Protein AF-A0A6H9IV49-F1 (afdb_monomer)

Solvent-accessible surface area (backbone atoms only — not comparable to full-atom values): 7107 Å² total; per-residue (Å²): 137,86,84,79,85,86,80,87,81,85,78,94,78,75,66,89,79,78,78,74,77,83,64,82,50,48,78,43,42,94,46,52,67,46,39,29,51,70,88,40,80,50,78,67,78,40,34,30,19,74,44,78,72,102,45,67,70,43,37,40,38,37,30,14,86,69,86,61,71,66,53,58,54,31,34,75,68,59,47,68,39,47,37,38,42,36,31,70,88,72,56,72,49,77,44,65,23,29,40,76,45,78,49,72,46,95,90,68,30,34,34,41,31,34,35,65,109

Secondary structure (DSSP, 8-state):
-----------S------------PEE-GGGEEEEEETTEE---SEEEES-BSSSBSSEEEEEES---HHHHHHHHHTPPEEEEEEETTS-EEEEEEEEEEEEE-TTS-EEEEEE--

Sequence (117 aa):
MKVKNINKERSKYAGPIFVMMEGIGVDITQSMARIVVNGKDLPFISVRTSVWNQGPVNDLIVSTNERVEEFYQFMWSQVPVMLAMYFLQGADLMRFARIAGINQGVMGEYIYHFSWG

Foldseek 3Di:
DDDDDDDDDDDPDDDDPPPDDPQPWAWCQLFFDWKAKQNHTDDFPTKTANDDDVHHDWKIKGKAQDDDPVLVVQQVVQFWIWMWTATPVGDIDIAGWGFPDWDADPVRIIITMTTHD

Structure (mmCIF, N/CA/C/O backbone):
data_AF-A0A6H9IV49-F1
#
_entry.id   AF-A0A6H9IV49-F1
#
loop_
_atom_site.group_PDB
_atom_site.id
_atom_site.type_symbol
_atom_site.label_atom_id
_atom_site.label_alt_id
_atom_site.label_comp_id
_atom_site.label_asym_id
_atom_site.label_entity_id
_atom_site.label_seq_id
_atom_site.pdbx_PDB_ins_code
_atom_site.Cartn_x
_atom_site.Cartn_y
_atom_site.Cartn_z
_atom_site.occupancy
_atom_site.B_iso_or_equiv
_atom_site.auth_seq_id
_atom_site.auth_comp_id
_atom_site.auth_asym_id
_atom_site.auth_atom_id
_atom_site.pdbx_PDB_model_num
ATOM 1 N N . MET A 1 1 ? 30.803 14.832 41.354 1.00 40.09 1 MET A N 1
ATOM 2 C CA . MET A 1 1 ? 29.494 15.500 41.168 1.00 40.09 1 MET A CA 1
ATOM 3 C C . MET A 1 1 ? 28.494 14.440 40.714 1.00 40.09 1 MET A C 1
ATOM 5 O O . MET A 1 1 ? 28.733 13.804 39.699 1.00 40.09 1 MET A O 1
ATOM 9 N N . LYS A 1 2 ? 27.474 14.130 41.524 1.00 39.97 2 LYS A N 1
ATOM 10 C CA . LYS A 1 2 ? 26.540 13.008 41.307 1.00 39.97 2 LYS A CA 1
ATOM 11 C C . LYS A 1 2 ? 25.256 13.575 40.693 1.00 39.97 2 LYS A C 1
ATOM 13 O O . LYS A 1 2 ? 24.485 14.214 41.404 1.00 39.97 2 LYS A O 1
ATOM 18 N N . VAL A 1 3 ? 25.056 13.412 39.386 1.00 39.16 3 VAL A N 1
ATOM 19 C CA . VAL A 1 3 ? 23.852 13.910 38.701 1.00 39.16 3 VAL A CA 1
ATOM 20 C C . VAL A 1 3 ? 22.731 12.892 38.907 1.00 39.16 3 VAL A C 1
ATOM 22 O O . VAL A 1 3 ? 22.807 11.758 38.437 1.00 39.16 3 VAL A O 1
ATOM 25 N N . LYS A 1 4 ? 21.713 13.280 39.683 1.00 38.78 4 LYS A N 1
ATOM 26 C CA . LYS A 1 4 ? 20.470 12.521 39.853 1.00 38.78 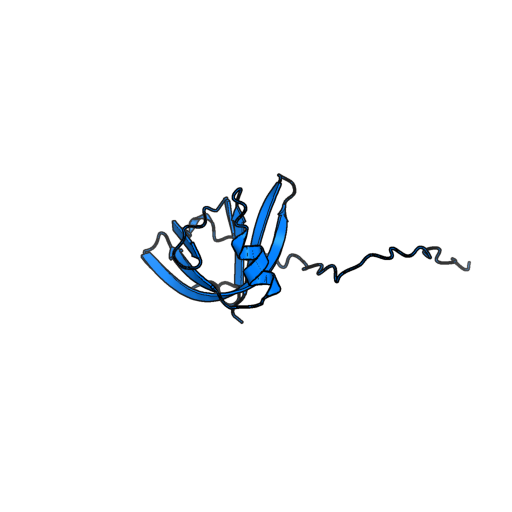4 LYS A CA 1
ATOM 27 C C . LYS A 1 4 ? 19.667 12.632 38.561 1.00 38.78 4 LYS A C 1
ATOM 29 O O . LYS A 1 4 ? 19.303 13.736 38.171 1.00 38.78 4 LYS A O 1
ATOM 34 N N . ASN A 1 5 ? 19.386 11.498 37.925 1.00 38.97 5 ASN A N 1
ATOM 35 C CA . ASN A 1 5 ? 18.523 11.464 36.755 1.00 38.97 5 ASN A CA 1
ATOM 36 C C . ASN A 1 5 ? 17.058 11.515 37.217 1.00 38.97 5 ASN A C 1
ATOM 38 O O . ASN A 1 5 ? 16.527 10.560 37.785 1.00 38.97 5 ASN A O 1
ATOM 42 N N . ILE A 1 6 ? 16.455 12.687 37.053 1.00 50.72 6 ILE A N 1
ATOM 43 C CA . ILE A 1 6 ? 15.051 12.997 37.313 1.00 50.72 6 ILE A CA 1
ATOM 44 C C . ILE A 1 6 ? 14.272 12.759 36.025 1.00 50.72 6 ILE A C 1
ATOM 46 O O . ILE A 1 6 ? 14.193 13.645 35.193 1.00 50.72 6 ILE A O 1
ATOM 50 N N . ASN A 1 7 ? 13.712 11.565 35.852 1.00 40.00 7 ASN A N 1
ATOM 51 C CA . ASN A 1 7 ? 12.562 11.362 34.969 1.00 40.00 7 ASN A CA 1
ATOM 52 C C . ASN A 1 7 ? 11.784 10.139 35.447 1.00 40.00 7 ASN A C 1
ATOM 54 O O . ASN A 1 7 ? 11.895 9.024 34.943 1.00 40.00 7 ASN A O 1
ATOM 58 N N . LYS A 1 8 ? 11.014 10.381 36.507 1.00 42.94 8 LYS A N 1
ATOM 59 C CA . LYS A 1 8 ? 9.913 9.539 36.949 1.00 42.94 8 LYS A CA 1
ATOM 60 C C . LYS A 1 8 ? 8.649 10.331 36.663 1.00 42.94 8 LYS A C 1
ATOM 62 O O . LYS A 1 8 ? 8.243 11.103 37.516 1.00 42.94 8 LYS A O 1
ATOM 67 N N . GLU A 1 9 ? 8.023 10.105 35.516 1.00 41.62 9 GLU A N 1
ATOM 68 C CA . GLU A 1 9 ? 6.578 10.279 35.392 1.00 41.62 9 GLU A CA 1
ATOM 69 C C . GLU A 1 9 ? 6.018 9.360 34.301 1.00 41.62 9 GLU A C 1
ATOM 71 O O . GLU A 1 9 ? 6.556 9.225 33.207 1.00 41.62 9 GLU A O 1
ATOM 76 N N . ARG A 1 10 ? 4.989 8.609 34.695 1.00 43.06 10 ARG A N 1
ATOM 77 C CA . ARG A 1 10 ? 4.367 7.512 33.954 1.00 43.06 10 ARG A CA 1
ATOM 78 C C . ARG A 1 10 ? 3.251 8.071 33.072 1.00 43.06 10 ARG A C 1
ATOM 80 O O . ARG A 1 10 ? 2.321 8.659 33.616 1.00 43.06 10 ARG A O 1
ATOM 87 N N . SER A 1 11 ? 3.250 7.759 31.776 1.00 38.19 11 SER A N 1
ATOM 88 C CA . SER A 1 11 ? 2.020 7.773 30.971 1.00 38.19 11 SER A CA 1
ATOM 89 C C . SER A 1 11 ? 1.368 6.388 31.029 1.00 38.19 11 SER A C 1
ATOM 91 O O . SER A 1 11 ? 2.007 5.380 30.736 1.00 38.19 11 SER A O 1
ATOM 93 N N . LYS A 1 12 ? 0.109 6.328 31.480 1.00 44.72 12 LYS A N 1
ATOM 94 C CA . LYS A 1 12 ? -0.660 5.097 31.758 1.00 44.72 12 LYS A CA 1
ATOM 95 C C . LYS A 1 12 ? -1.473 4.572 30.557 1.00 44.72 12 LYS A C 1
ATOM 97 O O . LYS A 1 12 ? -2.342 3.734 30.759 1.00 44.72 12 LYS A O 1
ATOM 102 N N . TYR A 1 13 ? -1.186 5.015 29.331 1.00 42.72 13 TYR A N 1
ATOM 103 C CA . TYR A 1 13 ? -1.923 4.603 28.121 1.00 42.72 13 TYR A CA 1
ATOM 104 C C . TYR A 1 13 ? -1.011 4.327 26.917 1.00 42.72 13 TYR A C 1
ATOM 106 O O . TYR A 1 13 ? -1.326 4.688 25.788 1.00 42.72 13 TYR A O 1
ATOM 114 N N . ALA A 1 14 ? 0.143 3.704 27.143 1.00 40.75 14 ALA A N 1
ATOM 115 C CA . ALA A 1 14 ? 1.018 3.302 26.051 1.00 40.75 14 ALA A CA 1
ATOM 116 C C . ALA A 1 14 ? 0.610 1.909 25.541 1.00 40.75 14 ALA A C 1
ATOM 118 O O . ALA A 1 14 ? 1.093 0.891 26.035 1.00 40.75 14 ALA A O 1
ATOM 119 N N . GLY A 1 15 ? -0.268 1.864 24.532 1.00 43.62 15 GLY A N 1
ATOM 120 C CA . GLY A 1 15 ? -0.145 0.809 23.520 1.00 43.62 15 GLY A CA 1
ATOM 121 C C . GLY A 1 15 ? 1.256 0.884 22.889 1.00 43.62 15 GLY A C 1
ATOM 122 O O . GLY A 1 15 ? 1.917 1.919 23.029 1.00 43.62 15 GLY A O 1
ATOM 123 N N . PRO A 1 16 ? 1.767 -0.182 22.251 1.00 34.53 16 PRO A N 1
ATOM 124 C CA . PRO A 1 16 ? 3.114 -0.156 21.697 1.00 34.53 16 PRO A CA 1
ATOM 125 C C . PRO A 1 16 ? 3.227 0.978 20.671 1.00 34.53 16 PRO A C 1
ATOM 127 O O . PRO A 1 16 ? 2.641 0.923 19.593 1.00 34.53 16 PRO A O 1
ATOM 130 N N . ILE A 1 17 ? 3.970 2.027 21.028 1.00 39.47 17 ILE A N 1
ATOM 131 C CA . ILE A 1 17 ? 4.418 3.042 20.081 1.00 39.47 17 ILE A CA 1
ATOM 132 C C . ILE A 1 17 ? 5.534 2.371 19.284 1.00 39.47 17 ILE A C 1
ATOM 134 O O . ILE A 1 17 ? 6.669 2.270 19.752 1.00 39.47 17 ILE A O 1
ATOM 138 N N . PHE A 1 18 ? 5.200 1.857 18.104 1.00 33.22 18 PHE A N 1
ATOM 139 C CA . PHE A 1 18 ? 6.198 1.412 17.141 1.00 33.22 18 PHE A CA 1
ATOM 140 C C . PHE A 1 18 ? 6.865 2.652 16.542 1.00 33.22 18 PHE A C 1
ATOM 142 O O . PHE A 1 18 ? 6.362 3.254 15.598 1.00 33.22 18 PHE A O 1
ATOM 149 N N . VAL A 1 19 ? 7.996 3.063 17.117 1.00 35.38 19 VAL A N 1
ATOM 150 C CA . VAL A 1 19 ? 8.890 4.038 16.484 1.00 35.38 19 VAL A CA 1
ATOM 151 C C . VAL A 1 19 ? 9.663 3.294 15.396 1.00 35.38 19 VAL A C 1
ATOM 153 O O . VAL A 1 19 ? 10.689 2.672 15.667 1.00 35.38 19 VAL A O 1
ATOM 156 N N . MET A 1 20 ? 9.146 3.308 14.169 1.00 42.91 20 MET A N 1
ATOM 157 C CA . MET A 1 20 ? 9.909 2.878 12.998 1.00 42.91 20 MET A CA 1
ATOM 158 C C . MET A 1 20 ? 10.981 3.944 12.745 1.00 42.91 20 MET A C 1
ATOM 160 O O . MET A 1 20 ? 10.652 5.082 12.418 1.00 42.91 20 MET A O 1
ATOM 164 N N . MET A 1 21 ? 12.261 3.610 12.941 1.00 39.28 21 MET A N 1
ATOM 165 C CA . MET A 1 21 ? 13.349 4.444 12.422 1.00 39.28 21 MET A CA 1
ATOM 166 C C . MET A 1 21 ? 13.143 4.557 10.911 1.00 39.28 21 MET A C 1
ATOM 168 O O . MET A 1 21 ? 13.089 3.530 10.236 1.00 39.28 21 MET A O 1
ATOM 172 N N . GLU A 1 22 ? 13.010 5.777 10.388 1.00 45.47 22 GLU A N 1
ATOM 173 C CA . GLU A 1 22 ? 13.010 6.035 8.948 1.00 45.47 22 GLU A CA 1
ATOM 174 C C . GLU A 1 22 ? 14.388 5.655 8.381 1.00 45.47 22 GLU A C 1
ATOM 176 O O . GLU A 1 22 ? 15.279 6.486 8.211 1.00 45.47 22 GLU A O 1
ATOM 181 N N . GLY A 1 23 ? 14.601 4.362 8.126 1.00 49.41 23 GLY A N 1
ATOM 182 C CA . GLY A 1 23 ? 15.605 3.924 7.169 1.00 49.41 23 GLY A CA 1
ATOM 183 C C . GLY A 1 23 ? 15.300 4.626 5.852 1.00 49.41 23 GLY A C 1
ATOM 184 O O . GLY A 1 23 ? 14.132 4.752 5.494 1.00 49.41 23 GLY A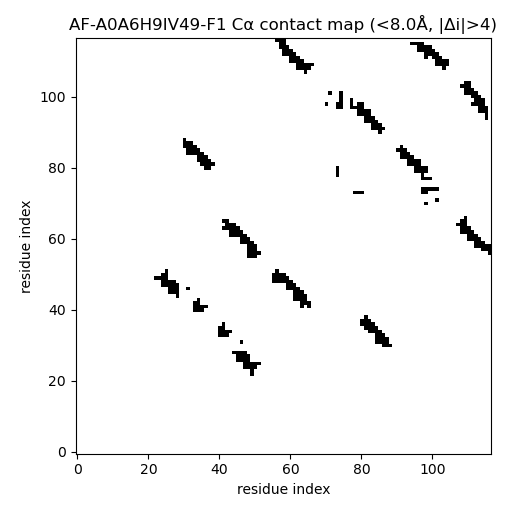 O 1
ATOM 185 N N . ILE A 1 24 ? 16.330 5.143 5.182 1.00 58.41 24 ILE A N 1
ATOM 186 C CA . ILE A 1 24 ? 16.219 5.924 3.944 1.00 58.41 24 ILE A CA 1
ATOM 187 C C . ILE A 1 24 ? 15.431 5.102 2.912 1.00 58.41 24 ILE A C 1
ATOM 189 O O . ILE A 1 24 ? 15.994 4.253 2.226 1.00 58.41 24 ILE A O 1
ATOM 193 N N . GLY A 1 25 ? 14.115 5.302 2.855 1.00 74.00 25 GLY A N 1
ATOM 194 C CA . GLY A 1 25 ? 13.239 4.601 1.928 1.00 74.00 25 GLY A CA 1
ATOM 195 C C . GLY A 1 25 ? 13.504 5.081 0.508 1.00 74.00 25 GLY A C 1
ATOM 196 O O . GLY A 1 25 ? 13.715 6.272 0.275 1.00 74.00 25 GLY A O 1
ATOM 197 N N . VAL A 1 26 ? 13.485 4.161 -0.449 1.00 91.25 26 VAL A N 1
ATOM 198 C CA . VAL A 1 26 ? 13.581 4.472 -1.874 1.00 91.25 26 VAL A CA 1
ATOM 199 C C . VAL A 1 26 ? 12.259 5.085 -2.316 1.00 91.25 26 VAL A C 1
ATOM 201 O O . VAL A 1 26 ? 11.219 4.428 -2.254 1.00 91.25 26 VAL A O 1
ATOM 204 N N . ASP A 1 27 ? 12.298 6.343 -2.752 1.00 94.81 27 ASP A N 1
ATOM 205 C CA . ASP A 1 27 ? 11.145 7.013 -3.349 1.00 94.81 27 ASP A CA 1
ATOM 206 C C . ASP A 1 27 ? 10.928 6.517 -4.778 1.00 94.81 27 ASP A C 1
ATOM 208 O O . ASP A 1 27 ? 11.799 6.648 -5.640 1.00 94.81 27 ASP A O 1
ATOM 212 N N . ILE A 1 28 ? 9.761 5.926 -5.014 1.00 94.19 28 ILE A N 1
ATOM 213 C CA . ILE A 1 28 ? 9.371 5.347 -6.301 1.00 94.19 28 ILE A CA 1
ATOM 214 C C . ILE A 1 28 ? 8.128 6.023 -6.875 1.00 94.19 28 ILE A C 1
ATOM 216 O O . ILE A 1 28 ? 7.556 5.528 -7.844 1.00 94.19 28 ILE A O 1
ATOM 220 N N . THR A 1 29 ? 7.719 7.169 -6.324 1.00 96.19 29 THR A N 1
ATOM 221 C CA . THR A 1 29 ? 6.489 7.879 -6.704 1.00 96.19 29 THR A CA 1
ATOM 222 C C . THR A 1 29 ? 6.403 8.102 -8.214 1.00 96.19 29 THR A C 1
ATOM 224 O O . THR A 1 29 ? 5.395 7.783 -8.831 1.00 96.19 29 THR A O 1
ATOM 227 N N . GLN A 1 30 ? 7.496 8.563 -8.832 1.00 94.06 30 GLN A N 1
ATOM 228 C CA . GLN A 1 30 ? 7.560 8.855 -10.272 1.00 94.06 30 GLN A CA 1
ATOM 229 C C . GLN A 1 30 ? 7.593 7.604 -11.163 1.00 94.06 30 GLN A C 1
ATOM 231 O O . GLN A 1 30 ? 7.519 7.719 -12.380 1.00 94.06 30 GLN A O 1
ATOM 236 N N . SER A 1 31 ? 7.744 6.412 -10.583 1.00 92.50 31 SER A N 1
ATOM 237 C CA . SER A 1 31 ? 7.684 5.142 -11.317 1.00 92.50 31 SER A CA 1
ATOM 238 C C . SER A 1 31 ? 6.299 4.498 -11.252 1.00 92.50 31 SER A C 1
ATOM 240 O O . SER A 1 31 ? 6.009 3.605 -12.048 1.00 92.50 31 SER A O 1
ATOM 242 N N . MET A 1 32 ? 5.446 4.936 -10.323 1.00 95.50 32 MET A N 1
ATOM 243 C CA . MET A 1 32 ? 4.130 4.359 -10.072 1.00 95.50 32 MET A CA 1
ATOM 244 C C . MET A 1 32 ? 3.068 5.008 -10.955 1.00 95.50 32 MET A C 1
ATOM 246 O O . MET A 1 32 ? 2.929 6.226 -10.991 1.00 95.50 32 MET A O 1
ATOM 250 N N . ALA A 1 33 ? 2.286 4.179 -11.640 1.00 96.31 33 ALA A N 1
ATOM 251 C CA . ALA A 1 33 ? 1.110 4.614 -12.385 1.00 96.31 33 ALA A CA 1
ATOM 252 C C . ALA A 1 33 ? -0.158 4.489 -11.534 1.00 96.31 33 ALA A C 1
ATOM 254 O O . ALA A 1 33 ? -1.017 5.367 -11.553 1.00 96.31 33 ALA A O 1
ATOM 255 N N . ARG A 1 34 ? -0.293 3.376 -10.801 1.00 97.38 34 ARG A N 1
ATOM 256 C CA . ARG A 1 34 ? -1.514 3.040 -10.060 1.00 97.38 34 ARG A CA 1
ATOM 257 C C . ARG A 1 34 ? -1.224 2.050 -8.936 1.00 97.38 34 ARG A C 1
ATOM 259 O O . ARG A 1 34 ? -0.398 1.151 -9.091 1.00 97.38 34 ARG A O 1
ATOM 266 N N . ILE A 1 35 ? -1.949 2.189 -7.830 1.00 98.00 35 ILE A N 1
ATOM 267 C CA . ILE A 1 35 ? -1.976 1.217 -6.733 1.00 98.00 35 ILE A CA 1
ATOM 268 C C . ILE A 1 35 ? -3.413 0.744 -6.553 1.00 98.00 35 ILE A C 1
ATOM 270 O O . ILE A 1 35 ? -4.336 1.555 -6.514 1.00 98.00 35 ILE A O 1
ATOM 274 N N . VAL A 1 36 ? -3.591 -0.571 -6.441 1.00 97.94 36 VAL A N 1
ATOM 275 C CA . VAL A 1 36 ? -4.893 -1.206 -6.237 1.00 97.94 36 VAL A CA 1
ATOM 276 C C . VAL A 1 36 ? -4.815 -2.132 -5.034 1.00 97.94 36 VAL A C 1
ATOM 278 O O . VAL A 1 36 ? -3.951 -3.007 -4.976 1.00 97.94 36 VAL A O 1
ATOM 281 N N . VAL A 1 37 ? -5.736 -1.973 -4.089 1.00 97.75 37 VAL A N 1
ATOM 282 C CA . VAL A 1 37 ? -5.840 -2.799 -2.884 1.00 97.75 37 VAL A CA 1
ATOM 283 C C . VAL A 1 37 ? -7.201 -3.483 -2.865 1.00 97.75 37 VAL A C 1
ATOM 285 O O . VAL A 1 37 ? -8.235 -2.821 -2.908 1.00 97.75 37 VAL A O 1
ATOM 288 N N . ASN A 1 38 ? -7.219 -4.817 -2.837 1.00 96.94 38 ASN A N 1
ATOM 289 C CA . ASN A 1 38 ? -8.436 -5.635 -2.927 1.00 96.94 38 ASN A CA 1
ATOM 290 C C . ASN A 1 38 ? -9.360 -5.228 -4.095 1.00 96.94 38 ASN A C 1
ATOM 292 O O . ASN A 1 38 ?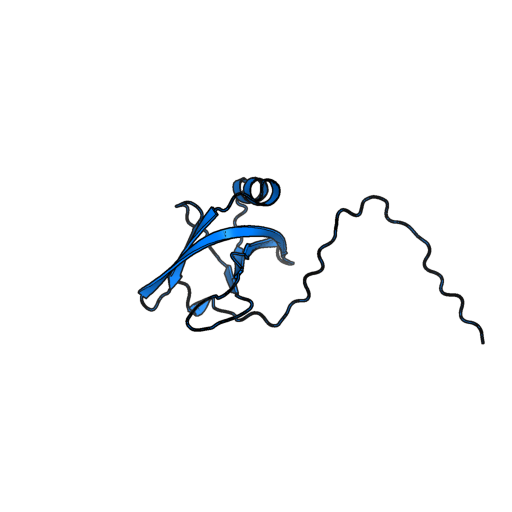 -10.581 -5.217 -3.968 1.00 96.94 38 ASN A O 1
ATOM 296 N N . GLY A 1 39 ? -8.770 -4.871 -5.239 1.00 95.50 39 GLY A N 1
ATOM 297 C CA . GLY A 1 39 ? -9.510 -4.455 -6.435 1.00 95.50 39 GLY A CA 1
ATOM 298 C C . GLY A 1 39 ? -10.010 -3.005 -6.423 1.00 95.50 39 GLY A C 1
ATOM 299 O O . GLY A 1 39 ? -10.629 -2.590 -7.398 1.00 95.50 39 GLY A O 1
ATOM 300 N N . LYS A 1 40 ? -9.736 -2.228 -5.369 1.00 96.50 40 LYS A N 1
ATOM 301 C CA . LYS A 1 40 ? -10.076 -0.802 -5.278 1.00 96.50 40 LYS A CA 1
ATOM 302 C C . LYS A 1 40 ? -8.840 0.065 -5.472 1.00 96.50 40 LYS A C 1
ATOM 304 O O . LYS A 1 40 ? -7.770 -0.261 -4.963 1.00 96.50 40 LYS A O 1
ATOM 309 N N . ASP A 1 41 ? -9.003 1.170 -6.184 1.00 97.25 41 ASP A N 1
ATOM 310 C CA . ASP A 1 41 ? -7.920 2.127 -6.389 1.00 97.25 41 ASP A CA 1
ATOM 311 C C . ASP A 1 41 ? -7.569 2.856 -5.105 1.00 97.25 41 A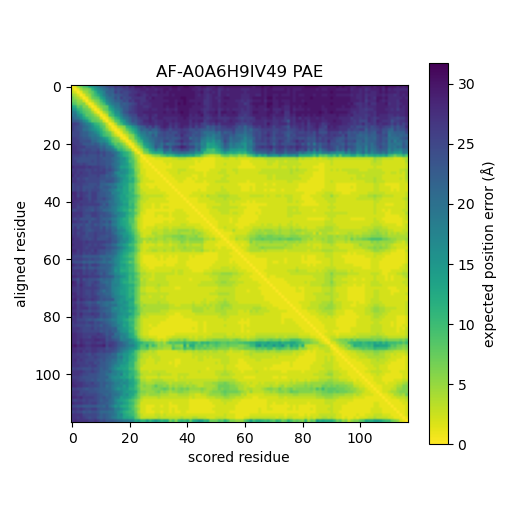SP A C 1
ATOM 313 O O . ASP A 1 41 ? -8.450 3.277 -4.361 1.00 97.25 41 ASP A O 1
ATOM 317 N N . LEU A 1 42 ? -6.267 2.998 -4.873 1.00 97.8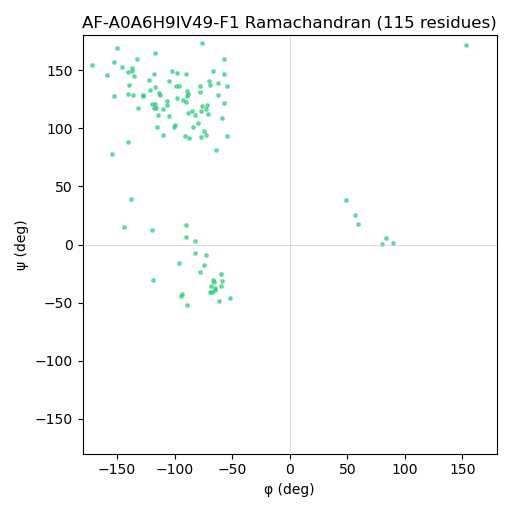1 42 LEU A N 1
ATOM 318 C CA . LEU A 1 42 ? -5.714 3.821 -3.815 1.00 97.81 42 LEU A CA 1
ATOM 319 C C . LEU A 1 42 ? -4.927 4.961 -4.467 1.00 97.81 42 LEU A C 1
ATOM 321 O O . LEU A 1 42 ? -3.792 4.746 -4.911 1.00 97.81 42 LEU A O 1
ATOM 325 N N . PRO A 1 43 ? -5.505 6.168 -4.549 1.00 97.25 43 PRO A N 1
ATOM 326 C CA . PRO A 1 43 ? -4.766 7.359 -4.934 1.00 97.25 43 PRO A CA 1
ATOM 327 C C . PRO A 1 43 ? -3.591 7.573 -3.984 1.00 97.25 43 PRO A C 1
ATOM 329 O O . PRO A 1 43 ? -3.689 7.270 -2.795 1.00 97.25 43 PRO A O 1
ATOM 332 N N . PHE A 1 44 ? -2.488 8.111 -4.492 1.00 97.44 44 PHE A N 1
ATOM 333 C CA . PHE A 1 44 ? -1.288 8.353 -3.700 1.00 97.44 44 PHE A CA 1
ATOM 334 C C . PHE A 1 44 ? -0.676 9.716 -4.019 1.00 97.44 44 PHE A C 1
ATOM 336 O O . PHE A 1 44 ? -0.761 10.217 -5.138 1.00 97.44 44 PHE A O 1
ATOM 343 N N . ILE A 1 45 ? -0.045 10.300 -3.006 1.00 97.19 45 ILE A N 1
ATOM 344 C CA . ILE A 1 45 ? 0.798 11.496 -3.091 1.00 97.19 45 ILE A CA 1
ATOM 345 C C . ILE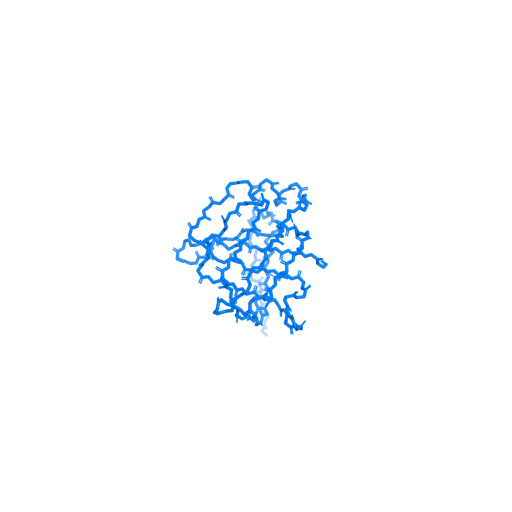 A 1 45 ? 2.252 11.065 -3.253 1.00 97.19 45 ILE A C 1
ATOM 347 O O . ILE A 1 45 ? 2.983 11.618 -4.071 1.00 97.19 45 ILE A O 1
ATOM 351 N N . SER A 1 46 ? 2.670 10.069 -2.470 1.00 96.56 46 SER A N 1
ATOM 352 C CA . SER A 1 46 ? 4.006 9.496 -2.546 1.00 96.56 46 SER A CA 1
ATOM 353 C C . SER A 1 46 ? 3.993 8.003 -2.260 1.00 96.56 46 SER A C 1
ATOM 355 O O . SER A 1 46 ? 3.116 7.481 -1.564 1.00 96.56 46 SER A O 1
ATOM 357 N N . VAL A 1 47 ? 4.977 7.316 -2.831 1.00 96.75 47 VAL A N 1
ATOM 358 C CA . VAL A 1 47 ? 5.158 5.874 -2.696 1.00 96.75 47 VAL A CA 1
ATOM 359 C C . VAL A 1 47 ? 6.628 5.589 -2.443 1.00 96.75 47 VAL A C 1
ATOM 361 O O . VAL A 1 47 ? 7.500 6.045 -3.186 1.00 96.75 47 VAL A O 1
ATOM 364 N N . ARG A 1 48 ? 6.907 4.822 -1.392 1.00 95.88 48 ARG A N 1
ATOM 365 C CA . ARG A 1 48 ? 8.259 4.427 -0.995 1.00 95.88 48 ARG A CA 1
ATOM 366 C C . ARG A 1 48 ? 8.338 2.931 -0.710 1.00 95.88 48 ARG A C 1
ATOM 368 O O . ARG A 1 48 ? 7.329 2.293 -0.434 1.00 95.88 48 ARG A O 1
ATOM 375 N N . THR A 1 49 ? 9.545 2.387 -0.746 1.00 94.12 49 THR A N 1
ATOM 376 C CA . THR A 1 49 ? 9.879 1.025 -0.292 1.00 94.12 49 THR A CA 1
ATOM 377 C C . THR A 1 49 ? 11.181 1.072 0.498 1.00 94.12 49 THR A C 1
ATOM 379 O O . THR A 1 49 ? 12.027 1.930 0.244 1.00 94.12 49 THR A O 1
ATOM 382 N N . SER A 1 50 ? 11.383 0.165 1.444 1.00 91.81 50 SER A N 1
ATOM 383 C CA . SER A 1 50 ? 12.642 0.049 2.184 1.00 91.81 50 SER A CA 1
ATOM 384 C C . SER A 1 50 ? 13.796 -0.439 1.309 1.00 91.81 50 SER A C 1
ATOM 386 O O . SER A 1 50 ? 14.930 0.002 1.479 1.00 91.81 50 SER A O 1
ATOM 388 N N . VAL A 1 51 ? 13.521 -1.338 0.360 1.00 90.25 51 VAL A N 1
ATOM 389 C CA . VAL A 1 51 ? 14.536 -1.960 -0.503 1.00 90.25 51 VAL A CA 1
ATOM 390 C C . VAL A 1 51 ? 14.020 -2.065 -1.935 1.00 90.25 51 VAL A C 1
ATOM 392 O O . VAL A 1 51 ? 12.873 -2.460 -2.169 1.00 90.25 51 VAL A O 1
ATOM 395 N N . TRP A 1 52 ? 14.893 -1.748 -2.895 1.00 87.50 52 TRP A N 1
ATOM 396 C CA . TRP A 1 52 ? 14.644 -1.908 -4.326 1.00 87.50 52 TRP A CA 1
ATOM 397 C C . TRP A 1 52 ? 15.634 -2.895 -4.946 1.00 87.50 52 TRP A C 1
ATOM 399 O O . TRP A 1 52 ? 16.837 -2.640 -4.981 1.00 87.50 52 TRP A O 1
ATOM 409 N N . ASN A 1 53 ? 15.124 -4.006 -5.474 1.00 86.12 53 ASN A N 1
ATOM 410 C CA . ASN A 1 53 ? 15.897 -4.956 -6.270 1.00 86.12 53 ASN A CA 1
ATOM 411 C C . ASN A 1 53 ? 15.033 -5.443 -7.437 1.00 86.12 53 ASN A C 1
ATOM 413 O O . ASN A 1 53 ? 14.286 -6.406 -7.296 1.00 86.12 53 ASN A O 1
ATOM 417 N N . GLN A 1 54 ? 15.082 -4.713 -8.559 1.00 83.50 54 GLN A N 1
ATOM 418 C CA . GLN A 1 54 ? 14.188 -4.900 -9.719 1.00 83.50 54 GLN A CA 1
ATOM 419 C C . GLN A 1 54 ? 12.687 -4.739 -9.389 1.00 83.50 54 GLN A C 1
ATOM 421 O O . GLN A 1 54 ? 11.824 -5.158 -10.155 1.00 83.50 54 GLN A O 1
ATOM 426 N N . GLY A 1 55 ? 12.384 -4.120 -8.249 1.00 85.88 55 GLY A N 1
ATOM 427 C CA . GLY A 1 55 ? 11.047 -3.934 -7.698 1.00 85.88 55 GLY A CA 1
ATOM 428 C C . GLY A 1 55 ? 11.089 -3.814 -6.167 1.00 85.88 55 GLY A C 1
ATOM 429 O O . GLY A 1 55 ? 12.148 -4.043 -5.565 1.00 85.88 55 GLY A O 1
ATOM 430 N N . PRO A 1 56 ? 9.962 -3.464 -5.519 1.00 89.31 56 PRO A N 1
ATOM 431 C CA . PRO A 1 56 ? 9.834 -3.479 -4.064 1.00 89.31 56 PRO A CA 1
ATOM 432 C C . PRO A 1 56 ? 10.003 -4.899 -3.512 1.00 89.31 56 PRO A C 1
ATOM 434 O O . PRO A 1 56 ? 9.358 -5.840 -3.984 1.00 89.31 56 PRO A O 1
ATOM 437 N N . VAL A 1 57 ? 10.879 -5.062 -2.518 1.00 90.69 57 VAL A N 1
ATOM 438 C CA . VAL A 1 57 ? 11.239 -6.394 -2.004 1.00 90.69 57 VAL A CA 1
ATOM 439 C C . VAL A 1 57 ? 10.314 -6.836 -0.872 1.00 90.69 57 VAL A C 1
ATOM 441 O O . VAL A 1 57 ? 9.738 -7.918 -0.963 1.00 90.69 57 VAL A O 1
ATOM 444 N N . ASN A 1 58 ? 10.142 -5.999 0.155 1.00 92.19 58 ASN A N 1
ATOM 445 C CA . ASN A 1 58 ? 9.508 -6.397 1.421 1.00 92.19 58 ASN A CA 1
ATOM 446 C C . ASN A 1 58 ? 8.234 -5.619 1.753 1.00 92.19 58 ASN A C 1
ATOM 448 O O . ASN A 1 58 ? 7.359 -6.142 2.447 1.00 92.19 58 ASN A O 1
ATOM 452 N N . ASP A 1 59 ? 8.155 -4.365 1.317 1.00 95.75 59 ASP A N 1
ATOM 453 C CA . ASP A 1 59 ? 7.121 -3.442 1.749 1.00 95.75 59 ASP A CA 1
ATOM 454 C C . ASP A 1 59 ? 6.757 -2.410 0.679 1.00 95.75 59 ASP A C 1
ATOM 456 O O . ASP A 1 59 ? 7.398 -2.275 -0.368 1.00 95.75 59 ASP A O 1
ATOM 460 N N . LEU A 1 60 ? 5.668 -1.702 0.964 1.00 96.75 60 LEU A N 1
ATOM 461 C CA . LEU A 1 60 ? 5.264 -0.492 0.273 1.00 96.75 60 LEU A CA 1
ATOM 462 C C . LEU A 1 60 ? 4.721 0.491 1.307 1.00 96.75 60 LEU A C 1
ATOM 464 O O . LEU A 1 60 ? 3.843 0.151 2.098 1.00 96.75 60 LEU A O 1
ATOM 468 N N . ILE A 1 61 ? 5.217 1.718 1.285 1.00 97.25 61 ILE A N 1
ATOM 469 C CA . ILE A 1 61 ? 4.737 2.814 2.120 1.00 97.25 61 ILE A CA 1
ATOM 470 C C . ILE A 1 61 ? 4.035 3.796 1.194 1.00 97.25 61 ILE A C 1
ATOM 472 O O . ILE A 1 61 ? 4.662 4.361 0.297 1.00 97.25 61 ILE A O 1
ATOM 476 N N . VAL A 1 62 ? 2.734 3.978 1.391 1.00 97.69 62 VAL A N 1
ATOM 477 C CA . VAL A 1 62 ? 1.887 4.804 0.529 1.00 97.69 62 VAL A CA 1
ATOM 478 C C . VAL A 1 62 ? 1.335 5.957 1.342 1.00 97.69 62 VAL A C 1
ATOM 480 O O . VAL A 1 62 ? 0.629 5.737 2.322 1.00 97.69 62 VAL A O 1
ATOM 483 N N . SER A 1 63 ? 1.637 7.178 0.921 1.00 97.81 63 SER A N 1
ATOM 484 C CA . SER A 1 63 ? 1.023 8.385 1.463 1.00 97.81 63 SER A CA 1
ATOM 485 C C . SER A 1 63 ? -0.138 8.827 0.579 1.00 97.81 63 SER A C 1
ATOM 487 O O . SER A 1 63 ? -0.011 8.835 -0.647 1.00 97.81 63 SER A O 1
ATOM 489 N N . THR A 1 64 ? -1.266 9.206 1.173 1.00 97.81 64 THR A N 1
ATOM 490 C CA . THR A 1 64 ? -2.473 9.630 0.460 1.00 97.81 64 THR A CA 1
ATOM 491 C C . THR A 1 64 ? -3.327 10.590 1.282 1.00 97.81 64 THR A C 1
ATOM 493 O O . THR A 1 64 ? -3.282 10.586 2.504 1.00 97.81 64 THR A O 1
ATOM 496 N N . ASN A 1 65 ? -4.160 11.394 0.624 1.00 97.06 65 ASN A N 1
ATOM 497 C CA . ASN A 1 65 ? -5.183 12.189 1.311 1.00 97.06 65 ASN A CA 1
ATOM 498 C C . ASN A 1 65 ? -6.454 11.379 1.613 1.00 97.06 65 ASN A C 1
ATOM 500 O O . ASN A 1 65 ? -7.354 11.880 2.286 1.00 97.06 65 ASN A O 1
ATOM 504 N N . GLU A 1 66 ? -6.556 10.145 1.116 1.00 95.62 66 GLU A N 1
ATOM 505 C CA . GLU A 1 66 ? -7.751 9.327 1.285 1.00 95.62 66 GLU A CA 1
ATOM 506 C C . GLU A 1 66 ? -7.673 8.433 2.515 1.00 95.62 66 GLU A C 1
ATOM 508 O O . GLU A 1 66 ? -6.781 7.597 2.656 1.00 95.62 66 GLU A O 1
ATOM 513 N N . ARG A 1 67 ? -8.675 8.568 3.387 1.00 95.31 67 ARG A N 1
ATOM 514 C CA . ARG A 1 67 ? -8.881 7.637 4.491 1.00 95.31 67 ARG A CA 1
ATOM 515 C C . ARG A 1 67 ? -9.689 6.434 4.020 1.00 95.31 67 ARG A C 1
ATOM 517 O O . ARG A 1 67 ? -10.881 6.552 3.745 1.00 95.31 67 ARG A O 1
ATOM 524 N N . VAL A 1 68 ? -9.079 5.256 4.037 1.00 96.06 68 VAL A N 1
ATOM 525 C CA . VAL A 1 68 ? -9.751 3.982 3.763 1.00 96.06 68 VAL A CA 1
ATOM 526 C C . VAL A 1 68 ? -10.061 3.264 5.078 1.00 96.06 68 VAL A C 1
ATOM 528 O O . VAL A 1 68 ? -9.192 2.643 5.685 1.00 96.06 68 VAL A O 1
ATOM 531 N N . GLU A 1 69 ? -11.311 3.335 5.539 1.00 94.81 69 GLU A N 1
ATOM 532 C CA . GLU A 1 69 ? -11.725 2.752 6.831 1.00 94.81 69 GLU A CA 1
ATOM 533 C C . GLU A 1 69 ? -11.502 1.232 6.906 1.00 94.81 69 GLU A C 1
ATOM 535 O O . GLU A 1 69 ? -11.096 0.701 7.941 1.00 94.81 69 GLU A O 1
ATOM 540 N N . GLU A 1 70 ? -11.699 0.525 5.789 1.00 95.56 70 GLU A N 1
ATOM 541 C CA . GLU A 1 70 ? -11.486 -0.925 5.696 1.00 95.56 70 GLU A CA 1
ATOM 542 C C . GLU A 1 70 ? -10.039 -1.320 6.042 1.00 95.56 70 GLU A C 1
ATOM 544 O O . GLU A 1 70 ? -9.809 -2.379 6.627 1.00 95.56 70 GLU A O 1
ATOM 549 N N . PHE A 1 71 ? -9.056 -0.455 5.762 1.00 96.75 71 PHE A N 1
ATOM 550 C CA . PHE A 1 71 ? -7.648 -0.744 6.046 1.00 96.75 71 PHE A CA 1
ATOM 551 C C . PHE A 1 71 ? -7.362 -0.853 7.540 1.00 96.75 71 PHE A C 1
ATOM 553 O O . PHE A 1 71 ? -6.534 -1.671 7.933 1.00 96.75 71 PHE A O 1
ATOM 560 N N . TYR A 1 72 ? -8.077 -0.113 8.389 1.00 96.12 72 TYR A N 1
ATOM 561 C CA . TYR A 1 72 ? -7.936 -0.254 9.839 1.00 96.12 72 TYR A CA 1
ATOM 562 C C . TYR A 1 72 ? -8.390 -1.642 10.300 1.00 96.12 72 TYR A C 1
ATOM 564 O O . TYR A 1 72 ? -7.728 -2.259 11.130 1.00 96.12 72 TYR A O 1
ATOM 572 N N . GLN A 1 73 ? -9.470 -2.177 9.725 1.00 96.38 73 GLN A N 1
ATOM 573 C CA . GLN A 1 73 ? -9.940 -3.531 10.040 1.00 96.38 73 GLN A CA 1
ATOM 574 C C . GLN A 1 73 ? -8.955 -4.599 9.550 1.00 96.38 73 GLN A C 1
ATOM 576 O O . GLN A 1 73 ? -8.659 -5.549 10.279 1.00 96.38 73 GLN A O 1
ATOM 581 N N . PHE A 1 74 ? -8.390 -4.435 8.350 1.00 96.31 74 PHE A N 1
ATOM 582 C CA . PHE A 1 74 ? -7.349 -5.336 7.841 1.00 96.31 74 PHE A CA 1
ATOM 583 C C . PHE A 1 74 ? -6.057 -5.268 8.665 1.00 96.31 74 PHE A C 1
ATOM 585 O O . PHE A 1 74 ? -5.459 -6.306 8.941 1.00 96.31 74 PHE A O 1
ATOM 592 N N . MET A 1 75 ? -5.668 -4.080 9.139 1.00 96.00 75 MET A N 1
ATOM 593 C CA . MET A 1 75 ? -4.544 -3.908 10.062 1.00 96.00 75 MET A CA 1
ATOM 594 C C . MET A 1 75 ? -4.792 -4.654 11.378 1.00 96.00 75 MET A C 1
ATOM 596 O O . MET A 1 75 ? -3.941 -5.420 11.814 1.00 96.00 75 MET A O 1
ATOM 600 N N . TRP A 1 76 ? -5.956 -4.499 12.012 1.00 95.69 76 TRP A N 1
ATOM 601 C CA . TRP A 1 76 ? -6.227 -5.176 13.288 1.00 95.69 76 TRP A CA 1
ATOM 602 C C . TRP A 1 76 ? -6.380 -6.690 13.154 1.00 95.69 76 TRP A C 1
ATOM 604 O O . TRP A 1 76 ? -5.872 -7.438 13.986 1.00 95.69 76 TRP A O 1
ATOM 614 N N . SER A 1 77 ? -7.062 -7.147 12.105 1.00 96.31 77 SER A N 1
ATOM 615 C CA . SER A 1 77 ? -7.259 -8.578 11.849 1.00 96.31 77 SER A CA 1
ATOM 616 C C . SER A 1 77 ? -6.004 -9.275 11.333 1.00 96.31 77 SER A C 1
ATOM 618 O O . SER A 1 77 ? -5.936 -10.503 11.371 1.00 96.31 77 SER A O 1
ATOM 620 N N . GLN A 1 78 ? -5.019 -8.512 10.842 1.00 94.19 78 GLN A N 1
ATOM 621 C CA . GLN A 1 78 ? -3.807 -9.036 10.221 1.00 94.19 78 GLN A CA 1
ATOM 622 C C . GLN A 1 78 ? -4.117 -9.973 9.034 1.00 94.19 78 GLN A C 1
ATOM 624 O O . GLN A 1 78 ? -3.321 -10.847 8.688 1.00 94.19 78 GLN A O 1
ATOM 629 N N . VAL A 1 79 ? -5.277 -9.816 8.393 1.00 95.31 79 VAL A N 1
ATOM 630 C CA . VAL A 1 79 ? -5.632 -10.573 7.188 1.00 95.31 79 VAL A CA 1
ATOM 631 C C . VAL A 1 79 ? -4.902 -9.956 5.989 1.00 95.31 79 VAL A C 1
ATOM 633 O O . VAL A 1 79 ? -4.950 -8.735 5.823 1.00 95.31 79 VAL A O 1
ATOM 636 N N . PRO A 1 80 ? -4.221 -10.758 5.147 1.00 96.31 80 PRO A N 1
ATOM 637 C CA . PRO A 1 80 ? -3.579 -10.236 3.949 1.00 96.31 80 PRO A CA 1
ATOM 638 C C . PRO A 1 80 ? -4.588 -9.628 2.969 1.00 96.31 80 PRO A C 1
ATOM 640 O O . PRO A 1 80 ? -5.642 -10.206 2.706 1.00 96.31 80 PRO A O 1
ATOM 643 N N . VAL A 1 81 ? -4.226 -8.492 2.382 1.00 97.50 81 VAL A N 1
ATOM 644 C CA . VAL A 1 81 ? -4.921 -7.849 1.266 1.00 97.50 81 VAL A CA 1
ATOM 645 C C . VAL A 1 81 ? -4.162 -8.110 -0.032 1.00 97.50 81 VAL A C 1
ATOM 647 O O . VAL A 1 81 ? -2.936 -8.239 -0.041 1.00 97.50 81 VAL A O 1
ATOM 650 N N . MET A 1 82 ? -4.880 -8.185 -1.146 1.00 98.00 82 MET A N 1
ATOM 651 C CA . MET A 1 82 ? -4.269 -8.220 -2.469 1.00 98.00 82 MET A CA 1
ATOM 652 C C . MET A 1 82 ? -3.812 -6.807 -2.838 1.00 98.00 82 MET A C 1
ATOM 654 O O . MET A 1 82 ? -4.644 -5.921 -3.018 1.00 98.00 82 MET A O 1
ATOM 658 N N . LEU A 1 83 ? -2.505 -6.609 -2.968 1.00 98.00 83 LEU A N 1
ATOM 659 C CA . LEU A 1 83 ? -1.880 -5.365 -3.400 1.00 98.00 83 LEU A CA 1
ATOM 660 C C . LEU A 1 83 ? -1.355 -5.542 -4.827 1.00 98.00 83 LEU A C 1
ATOM 662 O O . LEU A 1 83 ? -0.499 -6.394 -5.071 1.00 98.00 83 LEU A O 1
ATOM 666 N N . ALA A 1 84 ? -1.854 -4.735 -5.757 1.00 97.50 84 ALA A N 1
ATOM 667 C CA . ALA A 1 84 ? -1.344 -4.646 -7.118 1.00 97.50 84 ALA A CA 1
ATOM 668 C C . ALA A 1 84 ? -0.722 -3.266 -7.358 1.00 97.50 84 ALA A C 1
ATOM 670 O O . ALA A 1 84 ? -1.317 -2.228 -7.061 1.00 97.50 84 ALA A O 1
ATOM 671 N N . MET A 1 85 ? 0.492 -3.280 -7.889 1.00 97.06 85 MET A N 1
ATOM 672 C CA . MET A 1 85 ? 1.324 -2.126 -8.197 1.00 97.06 85 MET A CA 1
ATOM 673 C C . MET A 1 85 ? 1.538 -2.093 -9.704 1.00 97.06 85 MET A C 1
ATOM 675 O O . MET A 1 85 ? 2.130 -3.021 -10.252 1.00 97.06 85 MET A O 1
ATOM 679 N N . TYR A 1 86 ? 1.070 -1.032 -10.349 1.00 96.38 86 TYR A N 1
ATOM 680 C CA . TYR A 1 86 ? 1.247 -0.824 -11.782 1.00 96.38 86 TYR A CA 1
ATOM 681 C C . TYR A 1 86 ? 2.289 0.265 -11.987 1.00 96.38 86 TYR A C 1
ATOM 683 O O . TYR A 1 86 ? 2.127 1.381 -11.475 1.00 96.38 86 TYR A O 1
ATOM 691 N N . PHE A 1 87 ? 3.352 -0.045 -12.721 1.00 93.75 87 PHE A N 1
ATOM 692 C CA . PHE A 1 87 ? 4.437 0.894 -12.986 1.00 93.75 87 PHE A CA 1
ATOM 693 C C . PHE A 1 87 ? 4.260 1.548 -14.359 1.00 93.75 87 PHE A C 1
ATOM 695 O O . PHE A 1 87 ? 3.804 0.921 -15.312 1.00 93.75 87 PHE A O 1
ATOM 702 N N . LEU A 1 88 ? 4.684 2.806 -14.499 1.00 92.44 88 LEU A N 1
ATOM 703 C CA . LEU A 1 88 ? 4.579 3.550 -15.765 1.00 92.44 88 LEU A CA 1
ATOM 704 C C . LEU A 1 88 ? 5.335 2.885 -16.924 1.00 92.44 88 LEU A C 1
ATOM 706 O O . LEU A 1 88 ? 4.980 3.072 -18.083 1.00 92.44 88 LEU A O 1
ATOM 710 N N . GLN A 1 89 ? 6.364 2.093 -16.619 1.00 87.69 89 GLN A N 1
ATOM 711 C CA . GLN A 1 89 ? 7.150 1.355 -17.612 1.00 87.69 89 GLN A CA 1
ATOM 712 C C . GLN A 1 89 ? 6.485 0.033 -18.049 1.00 87.69 89 GLN A C 1
ATOM 714 O O . GLN A 1 89 ? 7.069 -0.708 -18.835 1.00 87.69 89 GLN A O 1
ATOM 719 N N . GLY A 1 90 ? 5.279 -0.273 -17.552 1.00 81.88 90 GLY A N 1
ATOM 720 C CA . GLY A 1 90 ? 4.489 -1.446 -17.942 1.00 81.88 90 GLY A CA 1
ATOM 721 C C . GLY A 1 90 ? 4.845 -2.747 -17.218 1.00 81.88 90 GLY A C 1
ATOM 722 O O . GLY A 1 90 ? 4.305 -3.795 -17.560 1.00 81.88 90 GLY A O 1
ATOM 723 N N . ALA A 1 91 ? 5.747 -2.707 -16.234 1.00 81.50 91 ALA A N 1
ATOM 724 C CA . ALA A 1 91 ? 5.901 -3.806 -15.288 1.00 81.50 91 ALA A CA 1
ATOM 725 C C . ALA A 1 91 ? 4.776 -3.725 -14.251 1.00 81.50 91 ALA A C 1
ATOM 727 O O . ALA A 1 91 ? 4.524 -2.644 -13.729 1.00 81.50 91 ALA A O 1
ATOM 728 N N . ASP A 1 92 ? 4.158 -4.855 -13.918 1.00 88.75 92 ASP A N 1
ATOM 729 C CA . ASP A 1 92 ? 3.139 -4.935 -12.872 1.00 88.75 92 ASP A CA 1
ATOM 730 C C . ASP A 1 92 ? 3.568 -5.946 -11.810 1.00 88.75 92 ASP A C 1
ATOM 732 O O . ASP A 1 92 ? 4.134 -7.000 -12.115 1.00 88.75 92 ASP A O 1
ATOM 736 N N . LEU A 1 93 ? 3.299 -5.632 -10.544 1.00 92.62 93 LEU A N 1
ATOM 737 C CA . LEU A 1 93 ? 3.633 -6.485 -9.412 1.00 92.62 93 LEU A CA 1
ATOM 738 C C . LEU A 1 93 ? 2.404 -6.721 -8.540 1.00 92.62 93 LEU A C 1
ATOM 740 O O . LEU A 1 93 ? 1.757 -5.779 -8.091 1.00 92.62 93 LEU A O 1
ATOM 744 N N . MET A 1 94 ? 2.123 -7.989 -8.242 1.00 95.50 94 MET A N 1
ATOM 745 C CA . MET A 1 94 ? 1.065 -8.385 -7.315 1.00 95.50 94 MET A CA 1
ATOM 746 C C . MET A 1 94 ? 1.648 -9.112 -6.102 1.00 95.50 94 MET A C 1
ATOM 748 O O . MET A 1 94 ? 2.528 -9.976 -6.224 1.00 95.50 94 MET A O 1
ATOM 752 N N . ARG A 1 95 ? 1.153 -8.750 -4.916 1.00 95.94 95 ARG A N 1
ATOM 753 C CA . ARG A 1 95 ? 1.547 -9.316 -3.621 1.00 95.94 95 ARG A CA 1
ATOM 754 C C . ARG A 1 95 ? 0.332 -9.476 -2.715 1.00 95.94 95 ARG A C 1
ATOM 756 O O . ARG A 1 95 ? -0.594 -8.672 -2.757 1.00 95.94 95 ARG A O 1
ATOM 763 N N . PHE A 1 96 ? 0.365 -10.493 -1.859 1.00 97.38 96 PHE A N 1
A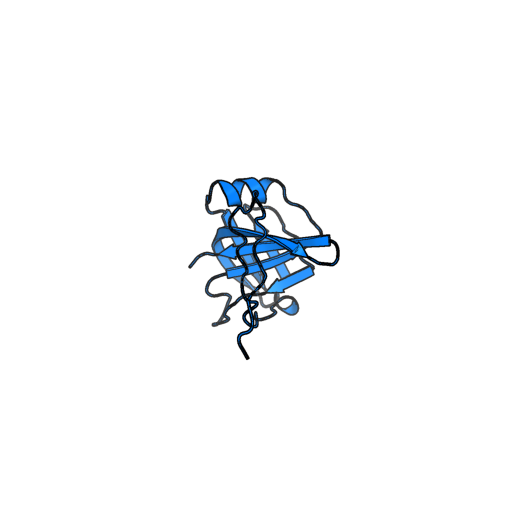TOM 764 C CA . PHE A 1 96 ? -0.486 -10.523 -0.673 1.00 97.38 96 PHE A CA 1
ATOM 765 C C . PHE A 1 96 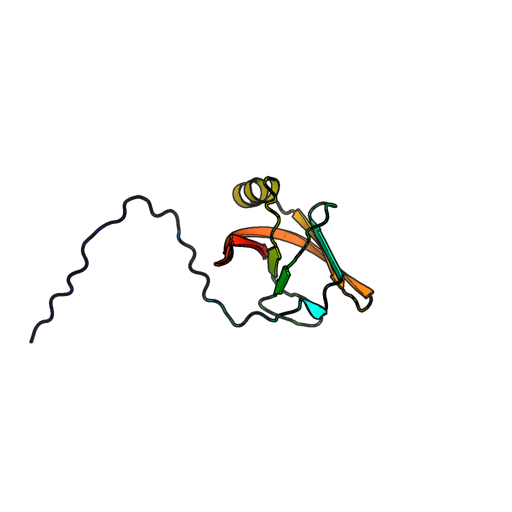? 0.263 -9.828 0.454 1.00 97.38 96 PHE A C 1
ATOM 767 O O . PHE A 1 96 ? 1.302 -10.317 0.889 1.00 97.38 96 PHE A O 1
ATOM 774 N N . ALA A 1 97 ? -0.247 -8.683 0.892 1.00 97.38 97 ALA A N 1
ATOM 775 C CA . ALA A 1 97 ? 0.404 -7.830 1.872 1.00 97.38 97 ALA A CA 1
ATOM 776 C C . ALA A 1 97 ? -0.445 -7.696 3.133 1.00 97.38 97 ALA A C 1
ATOM 778 O O . ALA A 1 97 ? -1.670 -7.667 3.071 1.00 97.38 97 ALA A O 1
ATOM 779 N N . ARG A 1 98 ? 0.195 -7.580 4.290 1.00 98.00 98 ARG A N 1
ATOM 780 C CA . ARG A 1 98 ? -0.448 -7.147 5.533 1.00 98.00 98 ARG A CA 1
ATOM 781 C C . ARG A 1 98 ? -0.339 -5.637 5.632 1.00 98.00 98 ARG A C 1
ATOM 783 O O . ARG A 1 98 ? 0.661 -5.063 5.213 1.00 98.00 98 ARG A O 1
ATOM 790 N N . ILE A 1 99 ? -1.342 -5.001 6.224 1.00 97.62 99 ILE A N 1
ATOM 791 C CA . ILE A 1 99 ? -1.228 -3.600 6.628 1.00 97.62 99 ILE A CA 1
ATOM 792 C C . ILE A 1 99 ? -0.554 -3.602 7.998 1.00 97.62 99 ILE A C 1
ATOM 794 O O . ILE A 1 99 ? -1.171 -3.940 9.005 1.00 97.62 99 ILE A O 1
ATOM 798 N N . ALA A 1 100 ? 0.743 -3.309 8.011 1.00 96.06 100 ALA A N 1
ATOM 799 C CA . ALA A 1 100 ? 1.587 -3.339 9.201 1.00 96.06 100 ALA A CA 1
ATOM 800 C C . ALA A 1 100 ? 1.385 -2.108 10.093 1.00 96.06 100 ALA A C 1
ATOM 802 O O . ALA A 1 100 ? 1.647 -2.160 11.292 1.00 96.06 100 ALA A O 1
ATOM 803 N N . GLY A 1 101 ? 0.913 -1.004 9.516 1.00 95.62 101 GLY A N 1
ATOM 804 C CA . GLY A 1 101 ? 0.670 0.227 10.249 1.00 95.62 101 GLY A CA 1
ATOM 805 C C . GLY A 1 101 ? -0.059 1.268 9.416 1.00 95.62 101 GLY A C 1
ATOM 806 O O . GLY A 1 101 ? 0.017 1.276 8.184 1.00 95.62 101 GLY A O 1
ATOM 807 N N . ILE A 1 102 ? -0.762 2.149 10.119 1.00 96.31 102 ILE A N 1
ATOM 808 C CA . ILE A 1 102 ? -1.446 3.308 9.555 1.00 96.31 102 ILE A CA 1
ATOM 809 C C . ILE A 1 102 ? -1.076 4.507 10.417 1.00 96.31 102 ILE A C 1
ATOM 811 O O . ILE A 1 102 ? -1.394 4.535 11.605 1.00 96.31 102 ILE A O 1
ATOM 815 N N . ASN A 1 103 ? -0.416 5.486 9.812 1.00 94.88 103 ASN A N 1
ATOM 816 C CA . ASN A 1 103 ? 0.004 6.717 10.467 1.00 94.88 103 ASN A CA 1
ATOM 817 C C . ASN A 1 103 ? -0.678 7.924 9.821 1.00 94.88 103 ASN A C 1
ATOM 819 O O . ASN A 1 103 ? -1.218 7.830 8.718 1.00 94.88 103 ASN A O 1
ATOM 823 N N . GLN A 1 104 ? -0.632 9.061 10.510 1.00 92.44 104 GLN A N 1
ATOM 824 C CA . GLN A 1 104 ? -1.006 10.349 9.941 1.00 92.44 104 GLN A CA 1
ATOM 825 C C . GLN A 1 104 ? 0.246 11.222 9.839 1.00 92.44 104 GLN A C 1
ATOM 827 O O . GLN A 1 104 ? 1.001 11.345 10.806 1.00 92.44 104 GLN A O 1
ATOM 832 N N . GLY A 1 105 ? 0.484 11.772 8.655 1.00 88.06 105 GLY A N 1
ATOM 833 C CA . GLY A 1 105 ? 1.570 12.695 8.381 1.00 88.06 105 GLY A CA 1
ATOM 834 C C . GLY A 1 105 ? 1.287 14.097 8.911 1.00 88.06 105 GLY A C 1
ATOM 835 O O . GLY A 1 105 ? 0.203 14.408 9.414 1.00 88.06 105 GLY A O 1
ATOM 836 N N . VAL A 1 106 ? 2.297 14.960 8.814 1.00 88.19 106 VAL A N 1
ATOM 837 C CA . VAL A 1 106 ? 2.268 16.311 9.401 1.00 88.19 106 VAL A CA 1
ATOM 838 C C . VAL A 1 106 ? 1.231 17.205 8.718 1.00 88.19 106 VAL A C 1
ATOM 840 O O . VAL A 1 106 ? 0.657 18.075 9.370 1.00 88.19 106 VAL A O 1
ATOM 843 N N . MET A 1 107 ? 0.965 16.987 7.427 1.00 90.12 107 MET A N 1
ATOM 844 C CA . MET A 1 107 ? -0.014 17.754 6.652 1.00 90.12 107 MET A CA 1
ATOM 845 C C . MET A 1 107 ? -1.419 17.135 6.712 1.00 90.12 107 MET A C 1
ATOM 847 O O . MET A 1 107 ? -2.338 17.627 6.060 1.00 90.12 107 MET A O 1
ATOM 851 N N . GLY A 1 108 ? -1.608 16.094 7.529 1.00 90.62 108 GLY A N 1
ATOM 852 C CA . GLY A 1 108 ? -2.879 15.401 7.713 1.00 90.62 108 GLY A CA 1
ATOM 853 C C . GLY A 1 108 ? -3.104 14.230 6.757 1.00 90.62 108 GLY A C 1
ATOM 854 O O . GLY A 1 108 ? -4.150 13.590 6.855 1.00 90.62 108 GLY A O 1
ATOM 855 N N . GLU A 1 109 ? -2.142 13.928 5.886 1.00 95.50 109 GLU A N 1
ATOM 856 C CA . GLU A 1 109 ? -2.165 12.793 4.969 1.00 95.50 109 GLU A CA 1
ATOM 857 C C . GLU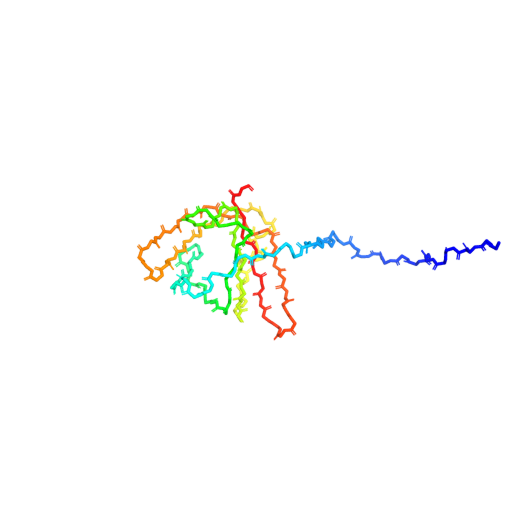 A 1 109 ? -2.090 11.450 5.714 1.00 95.50 109 GLU A C 1
ATOM 859 O O . GLU A 1 109 ? -1.484 11.335 6.777 1.00 95.50 109 GLU A O 1
ATOM 864 N N . TYR A 1 110 ? -2.705 10.412 5.162 1.00 97.38 110 TYR A N 1
ATOM 865 C CA . TYR A 1 110 ? -2.660 9.050 5.679 1.00 97.38 110 TYR A CA 1
ATOM 866 C C . TYR A 1 110 ? -1.481 8.296 5.077 1.00 97.38 110 TYR A C 1
ATOM 868 O O . TYR A 1 110 ? -1.290 8.290 3.863 1.00 97.38 110 TYR A O 1
ATOM 876 N N . ILE A 1 111 ? -0.711 7.626 5.931 1.00 97.62 111 ILE A N 1
ATOM 877 C CA . ILE A 1 111 ? 0.450 6.830 5.539 1.00 97.62 111 ILE A CA 1
ATOM 878 C C . ILE A 1 111 ? 0.154 5.364 5.845 1.00 97.62 111 ILE A C 1
ATOM 880 O O . ILE A 1 111 ? 0.073 4.957 7.006 1.00 97.62 111 ILE A O 1
ATOM 884 N N . TYR A 1 112 ? -0.002 4.571 4.791 1.00 97.88 112 TYR A N 1
ATOM 885 C CA . TYR A 1 112 ? -0.256 3.138 4.848 1.00 97.88 112 TYR A CA 1
ATOM 886 C C . TYR A 1 112 ? 1.037 2.355 4.651 1.00 97.88 112 TYR A C 1
ATOM 888 O O . TYR A 1 112 ? 1.729 2.531 3.650 1.00 97.88 112 TYR A O 1
ATOM 896 N N . HIS A 1 113 ? 1.344 1.463 5.592 1.00 97.38 113 HIS A N 1
ATOM 897 C CA . HIS A 1 113 ? 2.497 0.571 5.524 1.00 97.38 113 HIS A CA 1
ATOM 898 C C . HIS A 1 113 ? 2.032 -0.843 5.178 1.00 97.38 113 HIS A C 1
ATOM 900 O O . HIS A 1 113 ? 1.397 -1.511 5.996 1.00 97.38 113 HIS A O 1
ATOM 906 N N . PHE A 1 114 ? 2.360 -1.306 3.977 1.00 97.75 114 PHE A N 1
ATOM 907 C CA . PHE A 1 114 ? 2.119 -2.666 3.508 1.00 97.75 114 PHE A CA 1
ATOM 908 C C . PHE A 1 114 ? 3.395 -3.497 3.652 1.00 97.75 114 PHE A C 1
ATOM 910 O O . PHE A 1 114 ? 4.457 -3.019 3.274 1.00 97.75 114 PHE A O 1
ATOM 917 N N . SER A 1 115 ? 3.309 -4.736 4.139 1.00 96.50 115 SER A N 1
ATOM 918 C CA . SER A 1 115 ? 4.448 -5.663 4.220 1.00 96.50 115 SER A CA 1
ATOM 919 C C . SER A 1 115 ? 4.084 -7.074 3.755 1.00 96.50 115 SER A C 1
ATOM 921 O O . SER A 1 115 ? 2.958 -7.535 3.951 1.00 96.50 115 SER A O 1
ATOM 923 N N . TRP A 1 116 ? 5.024 -7.774 3.121 1.00 94.94 116 TRP A N 1
ATOM 924 C CA . TRP A 1 116 ? 4.832 -9.149 2.626 1.00 94.94 116 TRP A CA 1
ATOM 925 C C . TRP A 1 116 ? 6.084 -10.037 2.749 1.00 94.94 116 TRP A C 1
ATOM 927 O O . TRP A 1 116 ? 6.140 -11.096 2.121 1.00 94.94 116 TRP A O 1
ATOM 937 N N . GLY A 1 117 ? 7.070 -9.610 3.544 1.00 75.00 117 GLY A N 1
ATOM 938 C CA . GLY A 1 117 ? 8.246 -10.388 3.953 1.00 75.00 117 GLY A CA 1
ATOM 939 C C . GLY A 1 117 ? 8.198 -10.753 5.429 1.00 75.00 117 GLY A C 1
ATOM 940 O O . GLY A 1 117 ? 7.640 -9.945 6.207 1.00 75.00 117 GLY A O 1
#

pLDDT: mean 83.45, std 21.7, range [33.22, 98.0]

Nearest PDB structures (foldseek):
  8xpm-assembly1_r2  TM=7.815E-01  e=5.562E-01  Escherichia phage Lambda
  8k36-assembly1_B  TM=7.945E-01  e=5.870E-01  Escherichia phage Lambda
  5kec-assembly3_D  TM=6.309E-01  e=3.815E-01  Klebsiella pneumoniae
  7q5p-assembly1_C  TM=4.083E-01  e=2.110E-01  Pseudomonas protegens Pf-5
  2gn7-assembly1_A  TM=2.687E-01  e=8.665E+00  Pterocarpus angolensis

Radius of gyration: 17.47 Å; Cα contacts (8 Å, |Δi|>4): 208; chains: 1; bounding box: 41×28×59 Å

Mean predicted aligned error: 9.88 Å